Protein AF-A0A950NNK8-F1 (afdb_monomer_lite)

Sequence (84 aa):
DTDLEDGTALLHRLLAAAQRPTGVDPRPWAARVRAALDDDLDAPRAVEALDDLASAILSGGDDPTAPDVLRELGNLLGIDLTRW

pLDDT: mean 89.08, std 7.65, range [53.44, 9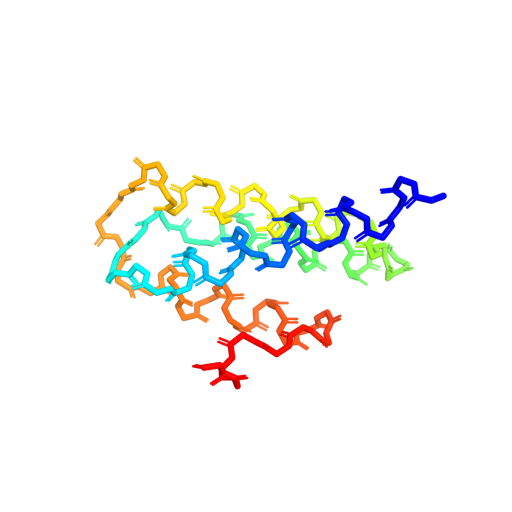4.94]

Secondary structure (DSSP, 8-state):
-HHHHHHHHHHHHHHHHHT-S-BS--HHHHHHHHHHHHTTT-HHHHHHHHHHHHHHHHH--SBTTHHHHHHHHH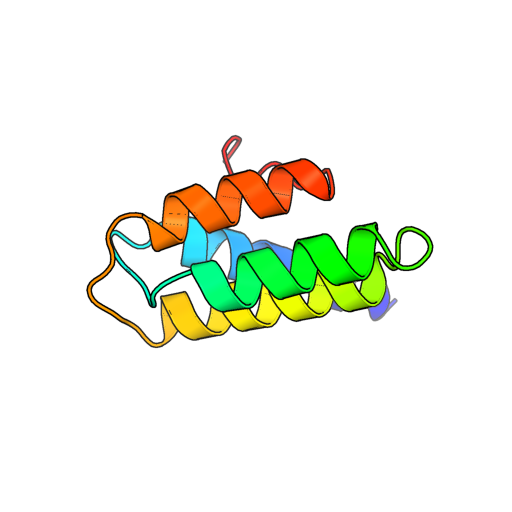HHTT--SS--

Foldseek 3Di:
DVVVVVVVVLLVLLLVLLPQQAFADCVVLLVQLVVCCVVVHNLVSNSVSLSVLSVRSVVHDDHRCSSVVSQVSCVVSVHHSPPD

Radius of gyration: 12.07 Å; chains: 1; bounding box: 35×25×29 Å

Structure (mmCIF, N/CA/C/O backbone):
data_AF-A0A950NNK8-F1
#
_entry.id   AF-A0A950NNK8-F1
#
loop_
_atom_site.group_PDB
_atom_site.id
_atom_site.type_symbol
_atom_site.label_atom_id
_atom_site.label_alt_id
_atom_site.label_comp_id
_atom_site.label_asym_id
_atom_site.label_entity_id
_atom_site.label_seq_id
_atom_site.pdbx_PDB_ins_code
_atom_site.Cartn_x
_atom_site.Cartn_y
_atom_site.Cartn_z
_atom_site.occupancy
_atom_site.B_iso_or_equiv
_atom_site.auth_seq_id
_atom_site.auth_comp_id
_atom_site.auth_asym_id
_atom_site.auth_atom_id
_atom_site.pdbx_PDB_model_num
ATOM 1 N N . ASP A 1 1 ? 20.755 13.449 -7.164 1.00 60.91 1 ASP A N 1
ATOM 2 C CA . ASP A 1 1 ? 20.420 13.858 -5.785 1.00 60.91 1 ASP A CA 1
ATOM 3 C C . ASP A 1 1 ? 18.915 13.810 -5.552 1.00 60.91 1 ASP A C 1
ATOM 5 O O . ASP A 1 1 ? 18.490 13.271 -4.546 1.00 60.91 1 ASP A O 1
ATOM 9 N N . THR A 1 2 ? 18.116 14.235 -6.535 1.00 65.00 2 THR A N 1
ATOM 10 C CA . THR A 1 2 ? 16.643 14.198 -6.517 1.00 65.00 2 THR A CA 1
ATOM 11 C C . THR A 1 2 ? 16.029 12.807 -6.296 1.00 65.00 2 THR A C 1
ATOM 13 O O . THR A 1 2 ? 15.003 12.706 -5.637 1.00 65.00 2 THR A O 1
ATOM 16 N N . ASP A 1 3 ? 16.656 11.724 -6.768 1.00 72.44 3 ASP A N 1
ATOM 17 C CA . ASP A 1 3 ? 16.104 10.361 -6.658 1.00 72.44 3 ASP A CA 1
ATOM 18 C C . ASP A 1 3 ? 15.934 9.881 -5.205 1.00 72.44 3 ASP A C 1
ATOM 20 O O . ASP A 1 3 ? 15.005 9.139 -4.884 1.00 72.44 3 ASP A O 1
ATOM 24 N N . LEU A 1 4 ? 16.819 10.319 -4.302 1.00 76.06 4 LEU A N 1
ATOM 25 C CA . LEU A 1 4 ? 16.747 9.954 -2.886 1.00 76.06 4 LEU A CA 1
ATOM 26 C C . LEU A 1 4 ? 15.643 10.733 -2.159 1.00 76.06 4 LEU A C 1
ATOM 28 O O . LEU A 1 4 ? 14.964 10.191 -1.282 1.00 76.06 4 LEU A O 1
ATOM 32 N N . GLU A 1 5 ? 15.462 12.001 -2.524 1.00 80.31 5 GLU A N 1
ATOM 33 C CA . GLU A 1 5 ? 14.402 12.851 -1.983 1.00 80.31 5 GLU A CA 1
ATOM 34 C C . GLU A 1 5 ? 13.022 12.337 -2.410 1.00 80.31 5 GLU A C 1
ATOM 36 O O . GLU A 1 5 ? 12.120 12.232 -1.575 1.00 80.31 5 GLU A O 1
ATOM 41 N N . ASP A 1 6 ? 12.889 11.930 -3.675 1.00 80.94 6 ASP A N 1
ATOM 42 C CA . ASP A 1 6 ? 11.654 11.371 -4.229 1.00 80.94 6 ASP A CA 1
ATOM 43 C C . ASP A 1 6 ? 11.293 10.035 -3.556 1.00 80.94 6 ASP A C 1
ATOM 45 O O . ASP A 1 6 ? 10.178 9.854 -3.059 1.00 80.94 6 ASP A O 1
ATOM 49 N N . GLY A 1 7 ? 12.281 9.145 -3.387 1.00 84.06 7 GLY A N 1
ATOM 50 C CA . GLY A 1 7 ? 12.102 7.891 -2.649 1.00 84.06 7 GLY A CA 1
ATOM 51 C C . GLY A 1 7 ? 11.721 8.095 -1.175 1.00 84.06 7 GLY A C 1
ATOM 52 O O . GLY A 1 7 ? 10.898 7.354 -0.632 1.00 84.06 7 GLY A O 1
ATOM 53 N N . THR A 1 8 ? 12.259 9.130 -0.524 1.00 87.19 8 THR A N 1
ATOM 54 C CA . THR A 1 8 ? 11.900 9.477 0.863 1.00 87.19 8 THR A CA 1
ATOM 55 C C . THR A 1 8 ? 10.465 9.999 0.955 1.00 87.19 8 THR A C 1
ATOM 57 O O . THR A 1 8 ? 9.715 9.613 1.857 1.00 87.19 8 THR A O 1
ATOM 60 N N . ALA A 1 9 ? 10.053 10.853 0.015 1.00 89.50 9 ALA A N 1
ATOM 61 C CA . ALA A 1 9 ? 8.691 11.373 -0.048 1.00 89.50 9 ALA A CA 1
ATOM 62 C C . ALA A 1 9 ? 7.663 10.255 -0.284 1.00 89.50 9 ALA A C 1
ATOM 64 O O . ALA A 1 9 ? 6.622 10.227 0.382 1.00 89.50 9 ALA A O 1
ATOM 65 N N . LEU A 1 10 ? 7.982 9.309 -1.173 1.00 88.75 10 LEU A N 1
ATOM 66 C CA . LEU A 1 10 ? 7.184 8.109 -1.406 1.00 88.75 10 LEU A CA 1
ATOM 67 C C . LEU A 1 10 ? 7.035 7.286 -0.120 1.00 88.75 10 LEU A C 1
ATOM 69 O O . LEU A 1 10 ? 5.912 7.008 0.300 1.00 88.75 10 LEU A O 1
ATOM 73 N N . LEU A 1 11 ? 8.139 6.951 0.558 1.00 89.56 11 LEU A N 1
ATOM 74 C CA . LEU A 1 11 ? 8.088 6.152 1.787 1.00 89.56 11 LEU A CA 1
ATOM 75 C C . LEU A 1 11 ? 7.213 6.809 2.865 1.00 89.56 11 LEU A C 1
ATOM 77 O O . LEU A 1 11 ? 6.373 6.145 3.473 1.00 89.56 11 LEU A O 1
ATOM 81 N N . HIS A 1 12 ? 7.350 8.120 3.074 1.00 91.25 12 HIS A N 1
ATOM 82 C CA . HIS A 1 12 ? 6.508 8.849 4.025 1.00 91.25 12 HIS A CA 1
ATOM 83 C C . HIS A 1 12 ? 5.017 8.773 3.675 1.00 91.25 12 HIS A C 1
ATOM 85 O O . HIS A 1 12 ? 4.184 8.632 4.574 1.00 91.25 12 HIS A O 1
ATOM 91 N N . ARG A 1 13 ? 4.662 8.832 2.386 1.00 93.38 13 ARG A N 1
ATOM 92 C CA . ARG A 1 13 ? 3.271 8.705 1.933 1.00 93.38 13 ARG A CA 1
ATOM 93 C C . ARG A 1 13 ? 2.718 7.308 2.202 1.00 93.38 13 ARG A C 1
ATOM 95 O O . ARG A 1 13 ? 1.614 7.191 2.734 1.00 93.38 13 ARG A O 1
ATOM 102 N N . LEU A 1 14 ? 3.494 6.269 1.897 1.00 92.44 14 LEU A N 1
ATOM 103 C CA . LEU A 1 14 ? 3.118 4.879 2.162 1.00 92.44 14 LEU A CA 1
ATOM 104 C C . LEU A 1 14 ? 2.878 4.643 3.661 1.00 92.44 14 LEU A C 1
ATOM 106 O O . LEU A 1 14 ? 1.859 4.069 4.045 1.00 92.44 14 LEU A O 1
ATOM 110 N N . LEU A 1 15 ? 3.767 5.153 4.520 1.00 92.38 15 LEU A N 1
ATOM 111 C CA . LEU A 1 15 ? 3.628 5.053 5.977 1.00 92.38 15 LEU A CA 1
ATOM 112 C C . LEU A 1 15 ? 2.413 5.822 6.507 1.00 92.38 15 LEU A C 1
ATOM 114 O O . LEU A 1 15 ? 1.710 5.341 7.397 1.00 92.38 15 LEU A O 1
ATOM 118 N N . ALA A 1 16 ? 2.136 7.011 5.970 1.00 93.12 16 ALA A N 1
ATOM 119 C CA . ALA A 1 16 ? 0.958 7.784 6.350 1.00 93.12 16 ALA A CA 1
ATOM 120 C C . ALA A 1 16 ? -0.342 7.057 5.968 1.00 93.12 16 ALA A C 1
ATOM 122 O O . ALA A 1 16 ? -1.277 7.005 6.768 1.00 93.12 16 ALA A O 1
ATOM 123 N N . ALA A 1 17 ? -0.393 6.462 4.773 1.00 92.75 17 ALA A N 1
ATOM 124 C CA . ALA A 1 17 ? -1.538 5.689 4.308 1.00 92.75 17 ALA A CA 1
ATOM 125 C C . ALA A 1 17 ? -1.738 4.404 5.128 1.00 92.75 17 ALA A C 1
ATOM 127 O O . ALA A 1 17 ? -2.860 4.107 5.532 1.00 92.75 17 ALA A O 1
ATOM 128 N N . ALA A 1 18 ? -0.660 3.686 5.458 1.00 91.88 18 ALA A N 1
ATOM 129 C CA . ALA A 1 18 ? -0.727 2.472 6.270 1.00 91.88 18 ALA A CA 1
ATOM 130 C C . ALA A 1 18 ? -1.293 2.733 7.680 1.00 91.88 18 ALA A C 1
ATOM 132 O O . ALA A 1 18 ? -1.946 1.866 8.256 1.00 91.88 18 ALA A O 1
ATOM 133 N N . GLN A 1 19 ? -1.090 3.927 8.242 1.00 91.75 19 GLN A N 1
ATOM 134 C CA . GLN A 1 19 ? -1.620 4.303 9.560 1.00 91.75 19 GLN A CA 1
ATOM 135 C C . GLN A 1 19 ? -3.106 4.697 9.554 1.00 91.75 19 GLN A C 1
ATOM 137 O O . GLN A 1 19 ? -3.683 4.932 10.618 1.00 91.75 19 GLN A O 1
ATOM 142 N N . ARG A 1 20 ? -3.752 4.789 8.385 1.00 92.88 20 ARG A N 1
ATOM 143 C CA . ARG A 1 20 ? -5.185 5.091 8.304 1.00 92.88 20 ARG A CA 1
ATOM 144 C C . ARG A 1 20 ? -6.019 3.902 8.801 1.00 92.88 20 ARG A C 1
ATOM 146 O O . ARG A 1 20 ? -5.642 2.758 8.567 1.00 92.88 20 ARG A O 1
ATOM 153 N N . PRO A 1 21 ? -7.168 4.151 9.458 1.00 88.69 21 PRO A N 1
ATOM 154 C CA . PRO A 1 21 ? -8.058 3.080 9.911 1.00 88.69 21 PRO A CA 1
ATOM 155 C C . PRO A 1 21 ? -8.857 2.447 8.762 1.00 88.69 21 PRO A C 1
ATOM 157 O O . PRO A 1 21 ? -9.252 1.291 8.858 1.00 88.69 21 PRO A O 1
ATOM 160 N N . THR A 1 22 ? -9.106 3.210 7.697 1.00 92.12 22 THR A N 1
ATOM 161 C CA . THR A 1 22 ? -9.860 2.805 6.508 1.00 92.12 22 THR A CA 1
ATOM 162 C C . THR A 1 22 ? -9.301 3.504 5.273 1.00 92.12 22 THR A C 1
ATOM 164 O O . THR A 1 22 ? -8.597 4.516 5.375 1.00 92.12 22 THR A O 1
ATOM 167 N N . GLY A 1 23 ? -9.646 2.983 4.101 1.00 92.88 23 GLY A N 1
ATOM 168 C CA . GLY A 1 23 ? -9.327 3.582 2.815 1.00 92.88 23 GLY A CA 1
ATOM 169 C C . GLY A 1 23 ? -10.278 3.118 1.719 1.00 92.88 23 GLY A C 1
ATOM 170 O O . GLY A 1 23 ? -11.380 2.638 1.981 1.00 92.88 23 GLY A O 1
ATO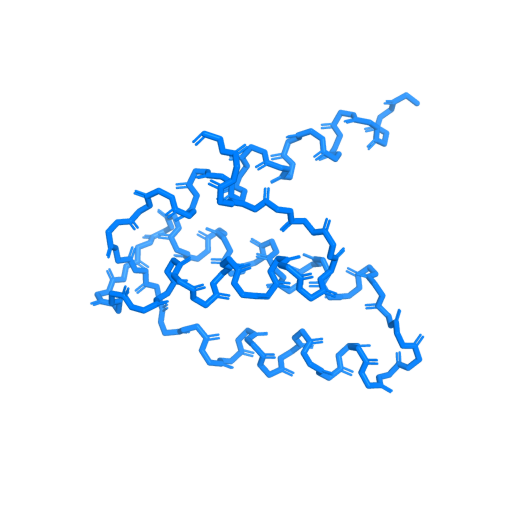M 171 N N . VAL A 1 24 ? -9.867 3.310 0.472 1.00 93.75 24 VAL A N 1
ATOM 172 C CA . VAL A 1 24 ? -10.594 2.825 -0.706 1.00 93.75 24 VAL A CA 1
ATOM 173 C C . VAL A 1 24 ? -10.458 1.301 -0.850 1.00 93.75 24 VAL A C 1
ATOM 175 O O . VAL A 1 24 ? -9.493 0.731 -0.350 1.00 93.75 24 VAL A O 1
ATOM 178 N N . ASP A 1 25 ? -11.386 0.637 -1.552 1.00 92.88 25 ASP A N 1
ATOM 179 C CA . ASP A 1 25 ? -11.278 -0.800 -1.871 1.00 92.88 25 ASP A CA 1
ATOM 180 C C . ASP A 1 25 ? -9.929 -1.097 -2.554 1.00 92.88 25 ASP A C 1
ATOM 182 O O . ASP A 1 25 ? -9.700 -0.616 -3.655 1.00 92.88 25 ASP A O 1
ATOM 186 N N . PRO A 1 26 ? -9.017 -1.882 -1.963 1.00 90.62 26 PRO A N 1
ATOM 187 C CA . PRO A 1 26 ? -7.650 -2.003 -2.475 1.00 90.62 26 PRO A CA 1
ATOM 188 C C . PRO A 1 26 ? -7.508 -2.977 -3.662 1.00 90.62 26 PRO A C 1
ATOM 190 O O . PRO A 1 26 ? -6.433 -3.082 -4.257 1.00 90.62 26 PRO A O 1
ATOM 193 N N . ARG A 1 27 ? -8.567 -3.710 -4.038 1.00 92.81 27 ARG A N 1
ATOM 194 C CA . ARG A 1 27 ? -8.511 -4.809 -5.021 1.00 92.81 27 ARG A CA 1
ATOM 195 C C . ARG A 1 27 ? -8.061 -4.388 -6.426 1.00 92.81 27 ARG A C 1
ATOM 197 O O . ARG A 1 27 ? -7.248 -5.117 -7.001 1.00 92.81 27 ARG A O 1
ATOM 204 N N . PRO A 1 28 ? -8.521 -3.263 -7.017 1.00 92.56 28 PRO A N 1
ATOM 205 C CA . PRO A 1 28 ? -8.066 -2.870 -8.349 1.00 92.56 28 PRO A CA 1
ATOM 206 C C . PRO A 1 28 ? -6.583 -2.476 -8.362 1.00 92.56 28 PRO A C 1
ATOM 208 O O . PRO A 1 28 ? -5.907 -2.708 -9.362 1.00 92.56 28 PRO A O 1
ATOM 211 N N . TRP A 1 29 ? -6.052 -1.949 -7.256 1.00 93.06 29 TRP A N 1
ATOM 212 C CA . TRP A 1 29 ? -4.626 -1.646 -7.115 1.00 93.06 29 TRP A CA 1
ATOM 213 C C . TRP A 1 29 ? -3.786 -2.905 -6.913 1.00 93.06 29 TRP A C 1
ATOM 215 O O . TRP A 1 29 ? -2.772 -3.071 -7.587 1.00 93.06 29 TRP A O 1
ATOM 225 N N . ALA A 1 30 ? -4.247 -3.842 -6.080 1.00 91.25 30 ALA A N 1
ATOM 226 C CA . ALA A 1 30 ? -3.595 -5.140 -5.908 1.00 91.25 30 ALA A CA 1
ATOM 227 C C . ALA A 1 30 ? -3.467 -5.903 -7.238 1.00 91.25 30 ALA A C 1
ATOM 229 O O . ALA A 1 30 ? -2.409 -6.452 -7.546 1.00 91.25 30 ALA A O 1
ATOM 230 N N . ALA A 1 31 ? -4.515 -5.878 -8.070 1.00 93.88 31 ALA A N 1
ATOM 231 C CA . ALA A 1 31 ? -4.478 -6.473 -9.403 1.00 93.88 31 ALA A CA 1
ATOM 232 C C . ALA A 1 31 ? -3.427 -5.811 -10.314 1.00 93.88 31 ALA A C 1
ATOM 234 O O . ALA A 1 31 ? -2.735 -6.514 -11.048 1.00 93.88 31 ALA A O 1
ATOM 235 N N . ARG A 1 32 ? -3.267 -4.481 -10.245 1.00 93.00 32 ARG A N 1
ATOM 236 C CA . ARG A 1 32 ? -2.247 -3.744 -11.015 1.00 93.00 32 ARG A CA 1
ATOM 237 C C . ARG A 1 32 ? -0.830 -4.069 -10.561 1.00 93.00 32 ARG A C 1
ATOM 239 O O . ARG A 1 32 ? 0.007 -4.348 -11.410 1.00 93.00 32 ARG A O 1
ATOM 246 N N . VAL A 1 33 ? -0.578 -4.083 -9.250 1.00 91.62 33 VAL A N 1
ATOM 247 C CA . VAL A 1 33 ? 0.731 -4.465 -8.693 1.00 91.62 33 VAL A CA 1
ATOM 248 C C . VAL A 1 33 ? 1.084 -5.885 -9.124 1.00 91.62 33 VAL A C 1
ATOM 250 O O . VAL A 1 33 ? 2.182 -6.133 -9.608 1.00 91.62 33 VAL A O 1
ATOM 253 N N . ARG A 1 34 ? 0.134 -6.822 -9.027 1.00 89.94 34 ARG A N 1
ATOM 254 C CA . ARG A 1 34 ? 0.357 -8.206 -9.452 1.00 89.94 34 ARG A CA 1
ATOM 255 C C . ARG A 1 34 ? 0.612 -8.326 -10.953 1.00 89.94 34 ARG A C 1
ATOM 257 O O . ARG A 1 34 ? 1.489 -9.089 -11.329 1.00 89.94 34 ARG A O 1
ATOM 264 N N . ALA A 1 35 ? -0.121 -7.583 -11.782 1.00 93.00 35 ALA A N 1
ATOM 265 C CA . ALA A 1 35 ? 0.089 -7.562 -13.228 1.00 93.00 35 ALA A CA 1
ATOM 266 C C . ALA A 1 35 ? 1.460 -6.981 -13.603 1.00 93.00 35 ALA A C 1
ATOM 268 O O . ALA A 1 35 ? 2.109 -7.512 -14.490 1.00 93.00 35 ALA A O 1
ATOM 269 N N . ALA A 1 36 ? 1.922 -5.940 -12.906 1.00 92.12 36 ALA A N 1
ATOM 270 C CA . ALA A 1 36 ? 3.262 -5.387 -13.099 1.00 92.12 36 ALA A CA 1
ATOM 271 C C . ALA A 1 36 ? 4.356 -6.391 -12.703 1.00 92.12 36 ALA A C 1
ATOM 273 O O . ALA A 1 36 ? 5.336 -6.558 -13.414 1.00 92.12 36 ALA A O 1
ATOM 274 N N . LEU A 1 37 ? 4.161 -7.120 -11.601 1.00 88.94 37 LEU A N 1
ATOM 275 C CA . LEU A 1 37 ? 5.091 -8.177 -11.201 1.00 88.94 37 LEU A CA 1
ATOM 276 C C . LEU A 1 37 ? 5.106 -9.364 -12.182 1.00 88.94 37 LEU A C 1
ATOM 278 O O . LEU A 1 37 ? 6.144 -9.998 -12.342 1.00 88.94 37 LEU A O 1
ATOM 282 N N . ASP A 1 38 ? 3.975 -9.676 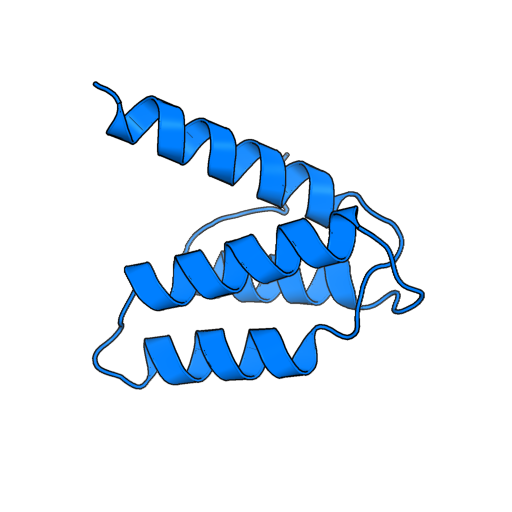-12.816 1.00 92.94 38 ASP A N 1
ATOM 283 C CA . ASP A 1 38 ? 3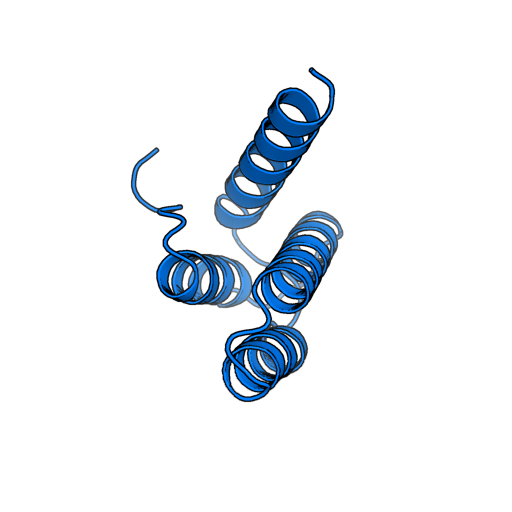.871 -10.720 -13.848 1.00 92.94 38 ASP A CA 1
ATOM 284 C C . ASP A 1 38 ? 4.528 -10.288 -15.176 1.00 92.94 38 ASP A C 1
ATOM 286 O O . ASP A 1 38 ? 5.149 -11.099 -15.862 1.00 92.94 38 ASP A O 1
ATOM 290 N N . ASP A 1 39 ? 4.454 -8.994 -15.496 1.00 90.88 39 ASP A N 1
ATOM 291 C CA . ASP A 1 39 ? 5.072 -8.355 -16.662 1.00 90.88 39 ASP A CA 1
ATOM 292 C C . ASP A 1 39 ? 6.561 -8.063 -16.398 1.00 90.88 39 ASP A C 1
ATOM 294 O O . ASP A 1 39 ? 6.955 -6.936 -16.128 1.00 90.88 39 ASP A O 1
ATOM 298 N N . ASP A 1 40 ? 7.398 -9.104 -16.431 1.00 92.56 40 ASP A N 1
ATOM 299 C CA . ASP A 1 40 ? 8.868 -9.010 -16.299 1.00 92.56 40 ASP A CA 1
ATOM 300 C C . ASP A 1 40 ? 9.365 -8.359 -14.991 1.00 92.56 40 ASP A C 1
ATOM 302 O O . ASP A 1 40 ? 10.423 -7.736 -14.954 1.00 92.56 40 ASP A O 1
ATOM 306 N N . LEU A 1 41 ? 8.626 -8.524 -13.886 1.00 88.88 41 LEU A N 1
ATOM 307 C CA . LEU A 1 41 ? 8.946 -7.877 -12.607 1.00 88.88 41 LEU A CA 1
ATOM 308 C C . LEU A 1 41 ? 9.107 -6.352 -12.757 1.00 88.88 41 LEU A C 1
ATOM 310 O O . LEU A 1 41 ? 10.058 -5.776 -12.220 1.00 88.88 41 LEU A O 1
ATOM 314 N N . ASP A 1 42 ? 8.174 -5.702 -13.461 1.00 92.44 42 ASP A N 1
ATOM 315 C CA . ASP A 1 42 ? 8.126 -4.249 -13.656 1.00 92.44 42 ASP A CA 1
ATOM 316 C C . ASP A 1 42 ? 7.910 -3.520 -12.313 1.00 92.44 42 ASP A C 1
ATOM 318 O O . ASP A 1 42 ? 6.808 -3.135 -11.908 1.00 92.44 42 ASP A O 1
ATOM 322 N N . ALA A 1 43 ? 9.015 -3.360 -11.584 1.00 87.94 43 ALA A N 1
ATOM 323 C CA . ALA A 1 43 ? 9.096 -2.664 -10.315 1.00 87.94 43 ALA A CA 1
ATOM 324 C C . ALA A 1 43 ? 8.636 -1.197 -10.394 1.00 87.94 43 ALA A C 1
ATOM 326 O O . ALA A 1 43 ? 7.886 -0.804 -9.498 1.00 87.94 43 ALA A O 1
ATOM 327 N N . PRO A 1 44 ? 9.014 -0.375 -11.400 1.00 90.44 44 PRO A N 1
ATOM 328 C CA . PRO A 1 44 ? 8.539 1.006 -11.451 1.00 90.44 44 PRO A CA 1
ATOM 329 C C . PRO A 1 44 ? 7.015 1.075 -11.571 1.00 90.44 44 PRO A C 1
ATOM 331 O O . PRO A 1 44 ? 6.386 1.779 -10.783 1.00 90.44 44 PRO A O 1
ATOM 334 N N . ARG A 1 45 ? 6.397 0.264 -12.438 1.00 91.31 45 ARG A N 1
ATOM 335 C CA . ARG A 1 45 ? 4.934 0.219 -12.560 1.00 91.31 45 ARG A CA 1
ATOM 336 C C . ARG A 1 45 ? 4.257 -0.292 -11.287 1.00 91.31 45 ARG A C 1
ATOM 338 O O . ARG A 1 45 ? 3.180 0.183 -10.917 1.00 91.31 45 ARG A O 1
ATOM 345 N N . ALA A 1 46 ? 4.864 -1.262 -10.606 1.00 92.56 46 ALA A N 1
ATOM 346 C CA . ALA A 1 46 ? 4.343 -1.769 -9.342 1.00 92.56 46 ALA A CA 1
ATOM 347 C C . ALA A 1 46 ? 4.403 -0.708 -8.228 1.00 92.56 46 ALA A C 1
ATOM 349 O O . ALA A 1 46 ? 3.449 -0.568 -7.461 1.00 92.56 46 ALA A O 1
ATOM 350 N N . VAL A 1 47 ? 5.488 0.069 -8.170 1.00 91.94 47 VAL A N 1
ATOM 351 C CA . VAL A 1 47 ? 5.649 1.187 -7.232 1.00 91.94 47 VAL A CA 1
ATOM 352 C C . VAL A 1 47 ? 4.653 2.307 -7.529 1.00 91.94 47 VAL A C 1
ATOM 354 O O . VAL A 1 47 ? 4.016 2.791 -6.598 1.00 91.94 47 VAL A O 1
ATOM 357 N N . GLU A 1 48 ? 4.438 2.671 -8.796 1.00 93.19 48 GLU A N 1
ATOM 358 C CA . GLU A 1 48 ? 3.415 3.656 -9.181 1.00 93.19 48 GLU A CA 1
ATOM 359 C C . GLU A 1 48 ? 2.006 3.219 -8.750 1.00 93.19 48 GLU A C 1
ATOM 361 O O . GLU A 1 48 ? 1.234 4.013 -8.212 1.00 93.19 48 GLU A O 1
ATOM 366 N N . ALA A 1 49 ? 1.665 1.939 -8.930 1.00 94.38 49 ALA A N 1
ATOM 367 C CA . ALA A 1 49 ? 0.376 1.409 -8.492 1.00 94.38 49 ALA A CA 1
ATOM 368 C C . ALA A 1 49 ? 0.222 1.421 -6.959 1.00 94.38 49 ALA A C 1
ATOM 370 O O . ALA A 1 49 ? -0.879 1.658 -6.456 1.00 94.38 49 ALA A O 1
ATOM 371 N N . LEU A 1 50 ? 1.310 1.177 -6.221 1.00 93.62 50 LEU A N 1
ATOM 372 C CA . LEU A 1 50 ? 1.329 1.266 -4.762 1.00 93.62 50 LEU A CA 1
ATOM 373 C C . LEU A 1 50 ? 1.177 2.718 -4.281 1.00 93.62 50 LEU A C 1
ATOM 375 O O . LEU A 1 50 ? 0.448 2.979 -3.323 1.00 93.62 50 LEU A O 1
ATOM 379 N N . ASP A 1 51 ? 1.832 3.658 -4.958 1.00 94.31 51 ASP A N 1
ATOM 380 C CA . ASP A 1 51 ? 1.739 5.085 -4.665 1.00 94.31 51 ASP A CA 1
ATOM 381 C C . ASP A 1 51 ? 0.317 5.628 -4.868 1.00 94.31 51 ASP A C 1
ATOM 383 O O . ASP A 1 51 ? -0.234 6.301 -3.991 1.00 94.31 51 ASP A O 1
ATOM 387 N N . ASP A 1 52 ? -0.317 5.260 -5.985 1.00 94.94 52 ASP A N 1
ATOM 388 C CA . ASP A 1 52 ? -1.701 5.629 -6.292 1.00 94.94 52 ASP A CA 1
ATOM 389 C C . ASP A 1 52 ? -2.674 5.074 -5.236 1.00 94.94 52 ASP A C 1
ATOM 391 O O . ASP A 1 52 ? -3.562 5.792 -4.770 1.00 94.94 52 ASP A O 1
ATOM 395 N N . LEU A 1 53 ? -2.461 3.834 -4.770 1.00 93.38 53 LEU A N 1
ATOM 396 C CA . LEU A 1 53 ? -3.237 3.252 -3.671 1.00 93.38 53 LEU A CA 1
ATOM 397 C C . LEU A 1 53 ? -3.065 4.052 -2.375 1.00 93.38 53 LEU A C 1
ATOM 399 O O . LEU A 1 53 ? -4.052 4.370 -1.712 1.00 93.38 53 LEU A O 1
ATOM 403 N N . ALA A 1 54 ? -1.831 4.394 -2.002 1.00 94.62 54 ALA A N 1
ATOM 404 C CA . ALA A 1 54 ? -1.571 5.169 -0.794 1.00 94.62 54 ALA A CA 1
ATOM 405 C C . ALA A 1 54 ? -2.215 6.560 -0.858 1.00 94.62 54 ALA A C 1
ATOM 407 O O . ALA A 1 54 ? -2.853 6.996 0.104 1.00 94.62 54 ALA A O 1
ATOM 408 N N . SER A 1 55 ? -2.121 7.232 -2.005 1.00 94.62 55 SER A N 1
ATOM 409 C CA . SER A 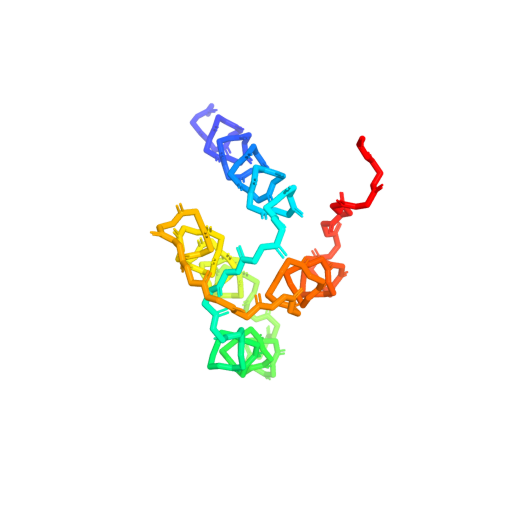1 55 ? -2.797 8.507 -2.257 1.00 94.62 55 SER A CA 1
ATOM 410 C C . SER A 1 55 ? -4.325 8.381 -2.144 1.00 94.62 55 SER A C 1
ATOM 412 O O . SER A 1 55 ? -4.986 9.213 -1.511 1.00 94.62 55 SER A O 1
ATOM 414 N N . ALA A 1 56 ? -4.901 7.300 -2.676 1.00 93.75 56 ALA A N 1
ATOM 415 C CA . ALA A 1 56 ? -6.333 7.039 -2.595 1.00 93.75 56 ALA A CA 1
ATOM 416 C C . ALA A 1 56 ? -6.799 6.736 -1.157 1.00 93.75 56 ALA A C 1
ATOM 418 O O . ALA A 1 56 ? -7.805 7.286 -0.712 1.00 93.75 56 ALA A O 1
ATOM 419 N N . ILE A 1 57 ? -6.036 5.954 -0.385 1.00 93.75 57 ILE A N 1
ATOM 420 C CA . ILE A 1 57 ? -6.295 5.710 1.045 1.00 93.75 57 ILE A CA 1
ATOM 421 C C . ILE A 1 57 ? -6.263 7.023 1.844 1.00 93.75 57 ILE A C 1
ATOM 423 O O . ILE A 1 57 ? -7.127 7.257 2.693 1.00 93.75 57 ILE A O 1
ATOM 427 N N . LEU A 1 58 ? -5.296 7.902 1.563 1.00 93.06 58 LEU A N 1
ATOM 428 C CA . LEU A 1 58 ? -5.202 9.221 2.197 1.00 93.06 58 LEU A CA 1
ATOM 429 C C . LEU A 1 58 ? -6.359 10.149 1.802 1.00 93.06 58 LEU A C 1
ATOM 431 O O . LEU A 1 58 ? -6.801 10.951 2.626 1.00 93.06 58 LEU A O 1
ATOM 435 N N . SER A 1 59 ? -6.876 10.010 0.579 1.00 92.88 59 SER A N 1
ATOM 436 C CA . SER A 1 59 ? -8.060 10.735 0.100 1.00 92.88 59 SER A CA 1
ATOM 437 C C . SER A 1 59 ? -9.358 10.251 0.763 1.00 92.88 59 SER A C 1
ATOM 439 O O . SER A 1 59 ? -10.316 11.018 0.864 1.00 92.88 59 SER A O 1
ATOM 441 N N . GLY A 1 60 ? -9.375 9.016 1.275 1.00 88.62 60 GLY A N 1
ATOM 442 C CA . GLY A 1 60 ? -10.433 8.469 2.123 1.00 88.62 60 GLY A CA 1
ATOM 443 C C . GLY A 1 60 ? -11.108 7.216 1.562 1.00 88.62 60 GLY A C 1
ATOM 444 O O . GLY A 1 60 ? -10.739 6.678 0.524 1.00 88.62 60 GLY A O 1
ATOM 445 N N . GLY A 1 61 ? -12.110 6.737 2.294 1.00 90.88 61 GLY A N 1
ATOM 446 C CA . GLY A 1 61 ? -12.866 5.524 1.996 1.00 90.88 61 GLY A CA 1
ATOM 447 C C . GLY A 1 61 ? -13.275 4.804 3.281 1.00 90.88 61 GLY A C 1
ATOM 448 O O . GLY A 1 61 ? -12.882 5.207 4.380 1.00 90.88 61 GLY A O 1
ATOM 449 N N . ASP A 1 62 ? -14.098 3.771 3.138 1.00 91.88 62 ASP A N 1
ATOM 450 C CA . ASP A 1 62 ? -14.712 3.049 4.261 1.00 91.88 62 ASP A CA 1
ATOM 451 C C . ASP A 1 62 ? -14.202 1.607 4.391 1.00 91.88 62 ASP A C 1
ATOM 453 O O . ASP A 1 62 ? -14.606 0.884 5.292 1.00 91.88 62 ASP A O 1
ATOM 457 N N . ASP A 1 63 ? -13.294 1.173 3.511 1.00 92.25 63 ASP A N 1
ATOM 458 C CA . ASP A 1 63 ? -12.778 -0.188 3.540 1.00 92.25 63 ASP A CA 1
ATOM 459 C C . ASP A 1 63 ? -11.674 -0.320 4.610 1.00 92.25 63 ASP A C 1
ATOM 461 O O . ASP A 1 63 ? -10.626 0.329 4.500 1.00 92.25 63 ASP A O 1
ATOM 465 N N . PRO A 1 64 ? -11.873 -1.138 5.660 1.00 91.50 64 PRO A N 1
ATOM 466 C CA . PRO A 1 64 ? -10.894 -1.301 6.733 1.00 91.50 64 PRO A CA 1
ATOM 467 C C . PRO A 1 64 ? -9.717 -2.204 6.340 1.00 91.50 64 PRO A C 1
ATOM 469 O O . PRO A 1 64 ? -8.728 -2.269 7.066 1.00 91.50 64 PRO A O 1
ATOM 472 N N . THR A 1 65 ? -9.805 -2.919 5.213 1.00 92.81 65 THR A N 1
ATOM 473 C CA . THR A 1 65 ? -8.746 -3.818 4.731 1.00 92.81 65 THR A CA 1
ATOM 474 C C . THR A 1 65 ? -7.711 -3.087 3.880 1.00 92.81 65 THR A C 1
ATOM 476 O O . THR A 1 65 ? -6.579 -3.549 3.763 1.00 92.81 65 THR A O 1
ATOM 479 N N . ALA A 1 66 ? -8.051 -1.908 3.352 1.00 91.12 66 ALA A N 1
ATOM 480 C CA . ALA A 1 66 ? -7.166 -1.059 2.556 1.00 91.12 66 ALA A CA 1
ATOM 481 C C . ALA A 1 66 ? -5.742 -0.869 3.129 1.00 91.12 66 ALA A C 1
ATOM 483 O O . ALA A 1 66 ? -4.780 -1.128 2.401 1.00 91.12 66 ALA A O 1
ATOM 484 N N . PRO A 1 67 ? -5.549 -0.471 4.407 1.00 91.25 67 PRO A N 1
ATOM 485 C CA . PRO A 1 67 ? -4.208 -0.315 4.972 1.00 91.25 67 PRO A CA 1
ATOM 486 C C . PRO A 1 67 ? -3.465 -1.649 5.148 1.00 91.25 67 PRO A C 1
ATOM 488 O O . PRO A 1 67 ? -2.238 -1.668 5.113 1.00 91.25 67 PRO A O 1
ATOM 491 N N . ASP A 1 68 ? -4.170 -2.763 5.354 1.00 92.19 68 ASP A N 1
ATOM 492 C CA . ASP A 1 68 ? -3.558 -4.093 5.479 1.00 92.19 68 ASP A CA 1
ATOM 493 C C . ASP A 1 68 ? -3.043 -4.588 4.124 1.00 92.19 68 ASP A C 1
ATOM 495 O O . ASP A 1 68 ? -1.873 -4.947 3.988 1.00 92.19 68 ASP A O 1
ATOM 499 N N . VAL A 1 69 ? -3.869 -4.453 3.083 1.00 93.19 69 VAL A N 1
ATOM 500 C CA . VAL A 1 69 ? -3.483 -4.788 1.709 1.00 93.19 69 VAL A CA 1
ATOM 501 C C . VAL A 1 69 ? -2.335 -3.901 1.226 1.00 93.19 69 VAL A C 1
ATOM 503 O O . VAL A 1 69 ? -1.417 -4.400 0.582 1.00 93.19 69 VAL A O 1
ATOM 506 N N . LEU A 1 70 ? -2.307 -2.611 1.582 1.00 92.56 70 LEU A N 1
ATOM 507 C CA . LEU A 1 70 ? -1.165 -1.742 1.274 1.00 92.56 70 LEU A CA 1
ATOM 508 C C . LEU A 1 70 ? 0.152 -2.291 1.857 1.00 92.56 70 LEU A C 1
ATOM 510 O O . LEU A 1 70 ? 1.174 -2.281 1.172 1.00 92.56 70 LEU A O 1
ATOM 514 N N . ARG A 1 71 ? 0.140 -2.797 3.099 1.00 92.62 71 ARG A N 1
ATOM 515 C CA . ARG A 1 71 ? 1.325 -3.412 3.728 1.00 92.62 71 ARG A CA 1
ATOM 516 C C . ARG A 1 71 ? 1.725 -4.711 3.040 1.00 92.62 71 ARG A C 1
ATOM 518 O O . ARG A 1 71 ? 2.914 -4.946 2.844 1.00 92.62 71 ARG A O 1
ATOM 525 N N . GLU A 1 72 ? 0.756 -5.545 2.674 1.00 92.81 72 GLU A N 1
ATOM 526 C CA . GLU A 1 72 ? 1.015 -6.791 1.947 1.00 92.81 72 GLU A CA 1
ATOM 527 C C . GLU A 1 72 ? 1.674 -6.510 0.589 1.00 92.81 72 GLU A C 1
ATOM 529 O O . GLU A 1 72 ? 2.715 -7.086 0.275 1.00 92.81 72 GLU A O 1
ATOM 534 N N . LEU A 1 73 ? 1.129 -5.562 -0.180 1.00 91.69 73 LEU A N 1
ATOM 535 C CA . LEU A 1 73 ? 1.688 -5.154 -1.471 1.00 91.69 73 LEU A CA 1
ATOM 536 C C . LEU A 1 73 ? 3.070 -4.503 -1.323 1.00 91.69 73 LEU A C 1
ATOM 538 O O . LEU A 1 73 ? 3.961 -4.780 -2.124 1.00 91.69 73 LEU A O 1
ATOM 542 N N . GLY A 1 74 ? 3.277 -3.691 -0.281 1.00 90.56 74 GLY A N 1
ATOM 543 C CA . GLY A 1 74 ? 4.593 -3.145 0.057 1.00 90.56 74 GLY A CA 1
ATOM 544 C C . GLY A 1 74 ? 5.623 -4.247 0.310 1.00 90.56 74 GLY A C 1
ATOM 545 O O . GLY A 1 74 ? 6.709 -4.220 -0.268 1.00 90.56 74 GLY A O 1
ATOM 546 N N . ASN A 1 75 ? 5.257 -5.277 1.077 1.00 90.94 75 ASN A N 1
ATOM 547 C CA . ASN A 1 75 ? 6.129 -6.422 1.346 1.00 90.94 75 ASN A CA 1
ATOM 548 C C . ASN A 1 75 ? 6.501 -7.207 0.080 1.00 90.94 75 ASN A C 1
ATOM 550 O O . ASN A 1 75 ? 7.640 -7.658 -0.033 1.00 90.94 75 ASN A O 1
ATOM 554 N N . LEU A 1 76 ? 5.591 -7.336 -0.895 1.00 88.69 76 LEU A N 1
ATOM 555 C CA . LEU A 1 76 ? 5.905 -7.959 -2.191 1.00 88.69 76 LEU A CA 1
ATOM 556 C C . LEU A 1 76 ? 7.007 -7.209 -2.952 1.00 88.69 76 LEU A C 1
ATOM 558 O O . LEU A 1 76 ? 7.765 -7.827 -3.695 1.00 88.69 76 LEU A O 1
ATOM 562 N N . LEU A 1 77 ? 7.110 -5.896 -2.742 1.00 85.94 77 LEU A N 1
ATOM 563 C CA . LEU A 1 77 ? 8.133 -5.027 -3.326 1.00 85.94 77 LEU A CA 1
ATOM 564 C C . LEU A 1 77 ? 9.364 -4.851 -2.420 1.00 85.94 77 LEU A C 1
ATOM 566 O O . LEU A 1 77 ? 10.278 -4.105 -2.763 1.00 85.94 77 LEU A O 1
ATOM 570 N N . GLY A 1 78 ? 9.410 -5.533 -1.270 1.00 87.38 78 GLY A N 1
ATOM 571 C CA . GLY A 1 78 ? 10.496 -5.422 -0.291 1.00 87.38 78 GLY A CA 1
ATOM 572 C C . GLY A 1 78 ? 10.431 -4.173 0.598 1.00 87.38 78 GLY A C 1
ATOM 573 O O . GLY A 1 78 ? 11.412 -3.854 1.269 1.00 87.38 78 GLY A O 1
ATOM 574 N N . ILE A 1 79 ? 9.297 -3.467 0.619 1.00 86.00 79 ILE A N 1
ATOM 575 C CA . ILE A 1 79 ? 9.049 -2.288 1.455 1.00 86.00 79 ILE A CA 1
ATOM 576 C C . ILE A 1 79 ? 8.322 -2.732 2.728 1.00 86.00 79 ILE A C 1
ATOM 578 O O . ILE A 1 79 ? 7.126 -3.026 2.709 1.00 86.00 79 ILE A O 1
ATOM 582 N N . ASP A 1 80 ? 9.032 -2.739 3.855 1.00 84.94 80 ASP A N 1
ATOM 583 C CA . ASP A 1 80 ? 8.427 -3.053 5.150 1.00 84.94 80 ASP A CA 1
ATOM 584 C C . ASP A 1 80 ? 7.738 -1.811 5.742 1.00 84.94 80 ASP A C 1
ATOM 586 O O . ASP A 1 80 ? 8.387 -0.871 6.210 1.00 84.94 80 ASP A O 1
ATOM 590 N N . LEU A 1 81 ? 6.403 -1.824 5.714 1.00 81.56 81 LEU A N 1
ATOM 591 C CA . LEU A 1 81 ? 5.532 -0.793 6.297 1.00 81.56 81 LEU A CA 1
ATOM 592 C C . LEU A 1 81 ? 4.989 -1.186 7.686 1.00 81.56 81 LEU A C 1
ATOM 594 O O . LEU A 1 81 ? 4.132 -0.497 8.237 1.00 81.56 81 LEU A O 1
ATOM 598 N N . THR A 1 82 ? 5.450 -2.310 8.244 1.00 76.12 82 THR A N 1
ATOM 599 C CA . THR A 1 82 ? 5.079 -2.797 9.586 1.00 76.12 82 THR A CA 1
ATOM 600 C C . THR A 1 82 ? 6.099 -2.425 10.657 1.00 76.12 82 THR A C 1
ATOM 602 O O . THR A 1 82 ? 5.783 -2.424 11.844 1.00 76.12 82 THR A O 1
ATOM 605 N N . ARG A 1 83 ? 7.325 -2.109 10.242 1.00 64.12 83 ARG A N 1
ATOM 606 C CA . ARG A 1 83 ? 8.474 -1.844 11.100 1.00 64.12 83 ARG A CA 1
ATOM 607 C C . ARG A 1 83 ? 8.707 -0.344 11.293 1.00 64.12 83 ARG A C 1
ATOM 609 O O . ARG A 1 83 ? 9.783 0.138 10.956 1.00 64.12 83 ARG A O 1
ATOM 616 N N . TRP A 1 84 ? 7.725 0.389 11.815 1.00 53.44 84 TRP A N 1
ATOM 617 C CA . TRP A 1 84 ? 7.868 1.821 12.121 1.00 53.44 84 TRP A CA 1
ATOM 618 C C . TRP A 1 84 ? 7.056 2.217 13.349 1.00 53.44 84 TRP A C 1
ATOM 620 O O . TRP A 1 84 ? 5.865 1.837 13.411 1.00 53.44 84 TRP A O 1
#